Protein AF-A0A520XEQ1-F1 (afdb_monomer_lite)

pLDDT: mean 74.88, std 17.76, range [45.59, 96.12]

Structure (mmCIF, N/CA/C/O backbone):
data_AF-A0A520XEQ1-F1
#
_entry.id   AF-A0A520XEQ1-F1
#
loop_
_atom_site.group_PDB
_atom_site.id
_atom_site.type_symbol
_atom_site.label_atom_id
_atom_site.label_alt_id
_atom_site.label_comp_id
_atom_site.label_asym_id
_atom_site.label_entity_id
_atom_site.label_seq_id
_atom_site.pdbx_PDB_ins_code
_atom_site.Cartn_x
_atom_site.Cartn_y
_atom_site.Cartn_z
_atom_site.occupancy
_atom_site.B_iso_or_equiv
_atom_site.auth_seq_id
_atom_site.auth_comp_id
_atom_site.auth_asym_id
_atom_site.auth_atom_id
_atom_site.pdbx_PDB_model_num
ATOM 1 N N . MET A 1 1 ? -36.891 10.876 6.849 1.00 55.44 1 MET A N 1
ATOM 2 C CA . MET A 1 1 ? -35.907 10.881 7.958 1.00 55.44 1 MET A CA 1
ATOM 3 C C . MET A 1 1 ? -34.972 9.692 7.764 1.00 55.44 1 MET A C 1
ATOM 5 O O . MET A 1 1 ? -35.452 8.567 7.784 1.00 55.44 1 MET A O 1
ATOM 9 N N . LYS A 1 2 ? -33.682 9.910 7.469 1.00 63.03 2 LYS A N 1
ATOM 10 C CA . LYS A 1 2 ? -32.711 8.815 7.280 1.00 63.03 2 LYS A CA 1
ATOM 11 C C . LYS A 1 2 ? -32.216 8.376 8.663 1.00 63.03 2 LYS A C 1
ATOM 13 O O . LYS A 1 2 ? -31.628 9.189 9.370 1.00 63.03 2 LYS A O 1
ATOM 18 N N . LYS A 1 3 ? -32.510 7.139 9.077 1.00 66.69 3 LYS A N 1
ATOM 19 C CA . LYS A 1 3 ? -31.908 6.546 10.281 1.00 66.69 3 LYS A CA 1
ATOM 20 C C . LYS A 1 3 ? -30.410 6.417 10.015 1.00 66.69 3 LYS A C 1
ATOM 22 O O . LYS A 1 3 ? -30.028 5.848 8.999 1.00 66.69 3 LYS A O 1
ATOM 27 N N . VAL A 1 4 ? -29.588 7.005 10.876 1.00 76.56 4 VAL A N 1
ATOM 28 C CA . VAL A 1 4 ? -28.135 6.844 10.820 1.00 76.56 4 VAL A CA 1
ATOM 29 C C . VAL A 1 4 ? -27.778 5.814 11.874 1.00 76.56 4 VAL A C 1
ATOM 31 O O . VAL A 1 4 ? -28.015 6.045 13.063 1.00 76.56 4 VAL A O 1
ATOM 34 N N . ASP A 1 5 ? -27.255 4.675 11.436 1.00 78.94 5 ASP A N 1
ATOM 35 C CA . ASP A 1 5 ? -26.758 3.653 12.345 1.00 78.94 5 ASP A CA 1
ATOM 36 C C . ASP A 1 5 ? -25.566 4.220 13.114 1.00 78.94 5 ASP A C 1
ATOM 38 O O . ASP A 1 5 ? -24.552 4.630 12.544 1.00 78.94 5 ASP A O 1
ATOM 42 N N . LYS A 1 6 ? -25.719 4.305 14.435 1.00 78.50 6 LYS A N 1
ATOM 43 C CA . LYS A 1 6 ? -24.660 4.782 15.318 1.00 78.50 6 LYS A CA 1
ATOM 44 C C . LYS A 1 6 ? -23.607 3.690 15.421 1.00 78.50 6 LYS A C 1
ATOM 46 O O . LYS A 1 6 ? -23.854 2.622 15.975 1.00 78.50 6 LYS A O 1
ATOM 51 N N . VAL A 1 7 ? -22.433 3.977 14.882 1.00 83.38 7 VAL A N 1
ATOM 52 C CA . VAL A 1 7 ? -21.286 3.080 14.932 1.00 83.38 7 VAL A CA 1
ATOM 53 C C . VAL A 1 7 ? -20.423 3.433 16.141 1.00 83.38 7 VAL A C 1
ATOM 55 O O . VAL A 1 7 ? -20.052 4.590 16.329 1.00 83.38 7 VAL A O 1
ATOM 58 N N . ASP A 1 8 ? -20.090 2.434 16.959 1.00 87.38 8 ASP A N 1
ATOM 59 C CA . ASP A 1 8 ? -19.170 2.598 18.084 1.00 87.38 8 ASP A CA 1
ATOM 60 C C . ASP A 1 8 ? -17.719 2.672 17.584 1.00 87.38 8 ASP A C 1
ATOM 62 O O . ASP A 1 8 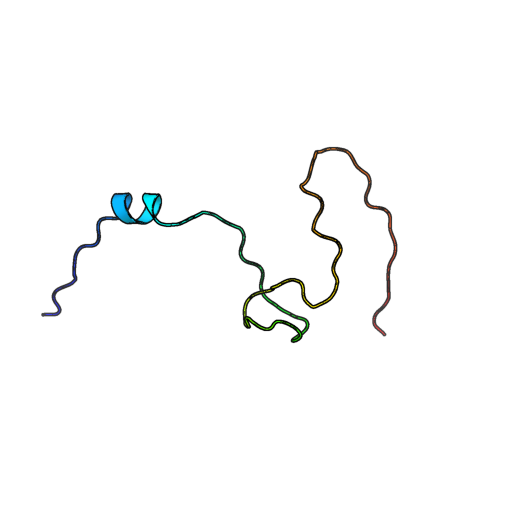? -17.132 1.684 17.125 1.00 87.38 8 ASP A O 1
ATOM 66 N N . LEU A 1 9 ? -17.137 3.866 17.682 1.00 83.69 9 LEU A N 1
ATOM 67 C CA . LEU A 1 9 ? -15.786 4.148 17.210 1.00 83.69 9 LEU A CA 1
ATOM 68 C C . LEU A 1 9 ? -14.714 3.387 18.007 1.00 83.69 9 LEU A C 1
ATOM 70 O O . LEU A 1 9 ? -13.672 3.041 17.449 1.00 83.69 9 LEU A O 1
ATOM 74 N N . THR A 1 10 ? -14.962 3.076 19.285 1.00 85.19 10 THR A N 1
ATOM 75 C CA . THR A 1 10 ? -14.013 2.324 20.126 1.00 85.19 10 THR A CA 1
ATOM 76 C C . THR A 1 10 ? -13.868 0.883 19.635 1.00 85.19 10 THR A C 1
ATOM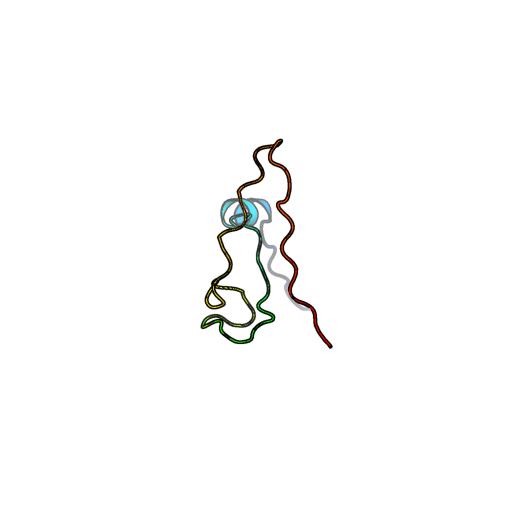 78 O O . THR A 1 10 ? -12.755 0.369 19.504 1.00 85.19 10 THR A O 1
ATOM 81 N N . LYS A 1 11 ? -14.988 0.271 19.236 1.00 85.69 11 LYS A N 1
ATOM 8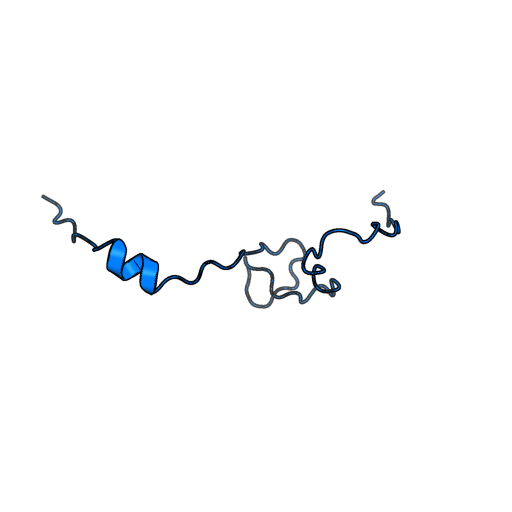2 C CA . LYS A 1 11 ? -15.047 -1.074 18.653 1.00 85.69 11 LYS A CA 1
ATOM 83 C C . LYS A 1 11 ? -14.416 -1.152 17.261 1.00 85.69 11 LYS A C 1
ATOM 85 O O . LYS A 1 11 ? -13.984 -2.227 16.848 1.00 85.69 11 LYS A O 1
ATOM 90 N N . LEU A 1 12 ? -14.382 -0.043 16.523 1.00 85.62 12 LEU A N 1
ATOM 91 C CA . LEU A 1 12 ? -13.723 0.025 15.217 1.00 85.62 12 LEU A CA 1
ATOM 92 C C . LEU A 1 12 ? -12.212 0.169 15.345 1.00 85.62 12 LEU A C 1
ATOM 94 O O . LEU A 1 12 ? -11.484 -0.544 14.660 1.00 85.62 12 LEU A O 1
ATOM 98 N N . LYS A 1 13 ? -11.737 1.027 16.252 1.00 85.12 13 LYS A N 1
ATOM 99 C CA . LYS A 1 13 ? -10.298 1.222 16.481 1.00 85.12 13 LYS A CA 1
ATOM 100 C C . LYS A 1 13 ? -9.586 -0.078 16.847 1.00 85.12 13 LYS A C 1
ATOM 102 O O . LYS A 1 13 ? -8.515 -0.340 16.322 1.00 85.12 13 LYS A O 1
ATOM 107 N N . SER A 1 14 ? -10.204 -0.933 17.664 1.00 85.88 14 SER A N 1
ATOM 108 C CA . SER A 1 14 ? -9.624 -2.238 18.017 1.00 85.88 14 SER A CA 1
ATOM 109 C C . SER A 1 14 ? -9.567 -3.235 16.851 1.00 85.88 14 SER A C 1
ATOM 111 O O . SER A 1 14 ? -8.814 -4.205 16.910 1.00 85.88 14 SER A O 1
ATOM 113 N N . LYS A 1 15 ? -10.339 -3.009 15.781 1.00 85.75 15 LYS A N 1
ATOM 114 C CA . LYS A 1 15 ? -10.373 -3.865 14.585 1.00 85.75 15 LYS A CA 1
ATOM 115 C C . LYS A 1 15 ? -9.496 -3.357 13.441 1.00 85.75 15 LYS A C 1
ATOM 117 O O . LYS A 1 15 ? -9.156 -4.140 12.555 1.00 85.75 15 LYS A O 1
ATOM 122 N N . VAL A 1 16 ? -9.139 -2.074 13.432 1.00 86.88 16 VAL A N 1
ATOM 123 C CA . VAL A 1 16 ? -8.307 -1.465 12.388 1.00 86.88 16 VAL A CA 1
ATOM 124 C C . VAL A 1 16 ? -6.837 -1.580 12.785 1.00 86.88 16 VAL A C 1
ATOM 126 O O . VAL A 1 16 ? -6.436 -1.154 13.861 1.00 86.88 16 VAL A O 1
ATOM 129 N N . ARG A 1 17 ? -6.011 -2.155 11.906 1.00 81.00 17 ARG A N 1
ATOM 130 C CA . ARG A 1 17 ? -4.553 -2.156 12.082 1.00 81.00 17 ARG A CA 1
ATOM 131 C C . ARG A 1 17 ? -3.981 -0.878 11.481 1.00 81.00 17 ARG A C 1
ATOM 133 O O . ARG A 1 17 ? -4.141 -0.652 10.284 1.00 81.00 17 ARG A O 1
ATOM 140 N N . GLU A 1 18 ? -3.277 -0.089 12.284 1.00 80.69 18 GLU A N 1
ATOM 141 C CA . GLU A 1 18 ? -2.539 1.076 11.796 1.00 80.69 18 GLU A CA 1
ATOM 142 C C . GLU A 1 18 ? -1.266 0.608 11.090 1.00 80.69 18 GLU A C 1
ATOM 144 O O . GLU A 1 18 ? -0.258 0.259 11.702 1.00 80.69 18 GLU A O 1
ATOM 149 N N . ARG A 1 19 ? -1.340 0.529 9.762 1.00 81.00 19 ARG A N 1
ATOM 150 C CA . ARG A 1 19 ? -0.190 0.269 8.902 1.00 81.00 19 ARG A CA 1
ATOM 151 C C . ARG A 1 19 ? -0.126 1.344 7.826 1.00 81.00 19 ARG A C 1
ATOM 153 O O . ARG A 1 19 ? -1.171 1.662 7.259 1.00 81.00 19 ARG A O 1
ATOM 160 N N . PRO A 1 20 ? 1.072 1.852 7.494 1.00 85.25 20 PRO A N 1
ATOM 161 C CA . PRO A 1 20 ? 1.215 2.777 6.384 1.00 85.25 20 PRO A CA 1
ATOM 162 C C . PRO A 1 20 ? 0.747 2.095 5.096 1.00 85.25 20 PRO A C 1
ATOM 164 O O . PRO A 1 20 ? 1.172 0.982 4.764 1.00 85.25 20 PRO A O 1
ATOM 167 N N . LEU A 1 21 ? -0.171 2.761 4.402 1.00 89.75 21 LEU A N 1
ATOM 168 C CA . LEU A 1 21 ? -0.614 2.380 3.072 1.00 89.75 21 LEU A CA 1
ATOM 169 C C . LEU A 1 21 ? 0.189 3.182 2.056 1.00 89.75 21 LEU A C 1
ATOM 171 O O . LEU A 1 21 ? 0.306 4.400 2.162 1.00 89.75 21 LEU A O 1
ATOM 175 N N . TYR A 1 22 ? 0.725 2.483 1.063 1.00 91.69 22 TYR A N 1
ATOM 176 C CA . TYR A 1 22 ? 1.492 3.081 -0.019 1.00 91.69 22 TYR A CA 1
ATOM 177 C C . TYR A 1 22 ? 0.687 2.973 -1.307 1.00 91.69 22 TYR A C 1
ATOM 179 O O . TYR A 1 22 ? 0.109 1.922 -1.591 1.00 91.69 22 TYR A O 1
ATOM 187 N N . TYR A 1 23 ? 0.669 4.043 -2.095 1.00 94.88 23 TYR A N 1
ATOM 188 C CA . TYR A 1 23 ? 0.041 4.046 -3.412 1.00 94.88 23 TYR A CA 1
ATOM 189 C C . TYR A 1 23 ? 1.031 3.603 -4.487 1.00 94.88 23 TYR A C 1
ATOM 191 O O . TYR A 1 23 ? 2.208 3.970 -4.462 1.00 94.88 23 TYR A O 1
ATOM 199 N N . CYS A 1 24 ? 0.553 2.799 -5.432 1.00 94.06 24 CYS A N 1
ATOM 200 C CA . CYS A 1 24 ? 1.335 2.384 -6.586 1.00 94.06 24 CYS A CA 1
ATOM 201 C C . CYS A 1 24 ? 1.432 3.536 -7.595 1.00 94.06 24 CYS A C 1
ATOM 203 O O . CYS A 1 24 ? 0.415 4.115 -7.969 1.00 94.06 24 CYS A O 1
ATOM 205 N N . LYS A 1 25 ? 2.651 3.837 -8.055 1.00 93.50 25 LYS A N 1
ATOM 206 C CA . LYS A 1 25 ? 2.912 4.801 -9.141 1.00 93.50 25 LYS A CA 1
ATOM 207 C C . LYS A 1 25 ? 3.504 4.162 -10.401 1.00 93.50 25 LYS A C 1
ATOM 209 O O . LYS A 1 25 ? 3.483 4.770 -11.458 1.00 93.50 25 LYS A O 1
ATOM 214 N N . CYS A 1 26 ? 4.014 2.937 -10.294 1.00 94.12 26 CYS A N 1
ATOM 215 C CA . CYS A 1 26 ? 4.690 2.219 -11.377 1.00 94.12 26 CYS A CA 1
ATOM 216 C C . CYS A 1 26 ? 3.754 1.360 -12.242 1.00 94.12 26 CYS A C 1
ATOM 218 O O . CYS A 1 26 ? 4.195 0.804 -13.238 1.00 94.12 26 CYS A O 1
ATOM 220 N N . GLY A 1 27 ? 2.494 1.170 -11.837 1.00 94.69 27 GLY A N 1
ATOM 221 C CA . GLY A 1 27 ? 1.522 0.343 -12.565 1.00 94.69 27 GLY A CA 1
ATOM 222 C C . GLY A 1 27 ? 1.733 -1.176 -12.472 1.00 94.69 27 GLY A C 1
ATOM 223 O O . GLY A 1 27 ? 0.875 -1.926 -12.917 1.00 94.69 27 GLY A O 1
ATOM 224 N N . LEU A 1 28 ? 2.818 -1.651 -11.850 1.00 94.81 28 LEU A N 1
ATOM 225 C CA . LEU A 1 28 ? 3.156 -3.083 -11.781 1.00 94.81 28 LEU A CA 1
ATOM 226 C C . LEU A 1 28 ? 2.417 -3.861 -10.676 1.00 94.81 28 LEU A C 1
ATOM 228 O O . LEU A 1 28 ? 2.586 -5.075 -10.559 1.00 94.81 28 LEU A O 1
ATOM 232 N N . SER A 1 29 ? 1.637 -3.177 -9.834 1.00 95.06 29 SER A N 1
ATOM 233 C CA . SER A 1 29 ? 0.965 -3.813 -8.699 1.00 95.06 29 SER A CA 1
ATOM 234 C C . SER A 1 29 ? -0.172 -4.727 -9.139 1.00 95.06 29 SER A C 1
ATOM 236 O O . SER A 1 29 ? -1.013 -4.348 -9.948 1.00 95.06 29 SER A O 1
ATOM 238 N N . SER A 1 30 ? -0.266 -5.909 -8.531 1.00 96.12 30 SER A N 1
ATOM 239 C CA . SER A 1 30 ? -1.424 -6.799 -8.696 1.00 96.12 30 SER A CA 1
ATOM 240 C C . SER A 1 30 ? -2.608 -6.388 -7.808 1.00 96.12 30 SER A C 1
ATOM 242 O O . SER A 1 30 ? -3.660 -7.020 -7.844 1.00 96.12 30 SER A O 1
ATOM 244 N N . ARG A 1 31 ? -2.436 -5.350 -6.977 1.00 94.81 31 ARG A N 1
ATOM 245 C CA . ARG A 1 31 ? -3.422 -4.843 -6.009 1.00 94.81 31 ARG A CA 1
ATOM 246 C C . ARG A 1 31 ? -3.612 -3.330 -6.127 1.00 94.81 31 ARG A C 1
ATOM 248 O O . ARG A 1 31 ? -3.686 -2.634 -5.114 1.00 94.81 31 ARG A O 1
ATOM 255 N N . LEU A 1 32 ? -3.658 -2.807 -7.353 1.00 94.12 32 LEU A N 1
ATOM 256 C CA . LEU A 1 32 ? -3.946 -1.392 -7.607 1.00 94.12 32 LEU A CA 1
ATOM 257 C C . LEU A 1 32 ? -5.216 -0.939 -6.851 1.00 94.12 32 LEU A C 1
ATOM 259 O O . LEU A 1 32 ? -6.169 -1.713 -6.754 1.00 94.12 32 LEU A O 1
ATOM 263 N N . PRO A 1 33 ? -5.244 0.288 -6.293 1.00 94.69 33 PRO A N 1
ATOM 264 C CA . PRO A 1 33 ? -4.235 1.353 -6.393 1.00 94.69 33 PRO A CA 1
ATOM 265 C C . PRO A 1 33 ? -3.071 1.224 -5.389 1.00 94.69 33 PRO A C 1
ATOM 267 O O . PRO A 1 33 ? -2.223 2.114 -5.301 1.00 94.69 33 PRO A O 1
ATOM 270 N N . TYR A 1 34 ? -3.012 0.145 -4.609 1.00 95.19 34 TYR A N 1
ATOM 271 C CA . TYR A 1 34 ? -2.035 -0.027 -3.535 1.00 95.19 34 TYR A CA 1
ATOM 272 C C . TYR A 1 34 ? -0.707 -0.589 -4.047 1.00 95.19 34 TYR A C 1
ATOM 274 O O . TYR A 1 34 ? -0.666 -1.395 -4.975 1.00 95.19 34 TYR A O 1
ATOM 282 N N . CYS A 1 35 ? 0.397 -0.182 -3.425 1.00 93.50 35 CYS A N 1
ATOM 283 C CA . CYS A 1 35 ? 1.720 -0.730 -3.697 1.00 93.50 35 CYS A CA 1
ATOM 284 C C . CYS A 1 35 ? 1.886 -2.092 -3.010 1.00 93.50 35 CYS A C 1
ATOM 286 O O . CYS A 1 35 ? 1.741 -2.219 -1.793 1.00 93.50 35 CYS A O 1
ATOM 288 N N . ASP A 1 36 ? 2.234 -3.107 -3.793 1.00 92.38 36 ASP A N 1
ATOM 289 C CA . ASP A 1 36 ? 2.576 -4.457 -3.343 1.00 92.38 36 ASP A CA 1
ATOM 290 C C . ASP A 1 36 ? 4.056 -4.804 -3.595 1.00 92.38 36 ASP A C 1
ATOM 292 O O . ASP A 1 36 ? 4.433 -5.971 -3.519 1.00 92.38 36 ASP A O 1
ATOM 296 N N . TRP A 1 37 ? 4.880 -3.783 -3.859 1.00 89.69 37 TRP A N 1
ATOM 297 C CA . TRP A 1 37 ? 6.331 -3.867 -4.067 1.00 89.69 37 TRP A CA 1
ATOM 298 C C . TRP A 1 37 ? 6.783 -4.651 -5.310 1.00 89.69 37 TRP A C 1
ATOM 300 O O . TRP A 1 37 ? 7.961 -4.971 -5.439 1.00 89.69 37 TRP A O 1
ATOM 310 N N . LYS A 1 38 ? 5.891 -4.887 -6.282 1.00 91.19 38 LYS A N 1
ATOM 311 C CA . LYS A 1 38 ? 6.224 -5.537 -7.569 1.00 91.19 38 LYS A CA 1
ATOM 312 C C . LYS A 1 38 ? 7.307 -4.831 -8.391 1.00 91.19 38 LYS A C 1
ATOM 314 O O . LYS A 1 38 ? 7.93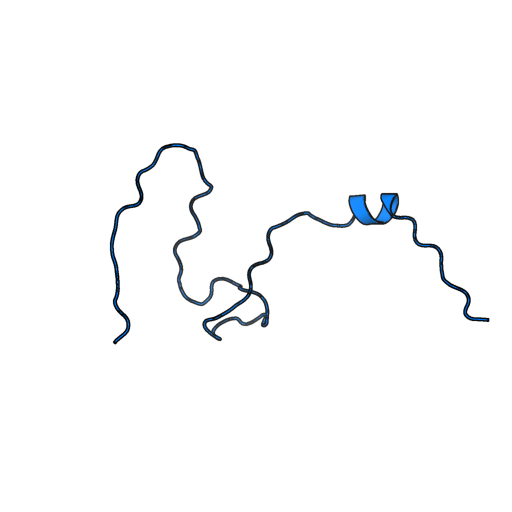6 -5.470 -9.221 1.00 91.19 38 LYS A O 1
ATOM 319 N N . HIS A 1 39 ? 7.530 -3.537 -8.166 1.00 89.38 39 HIS A N 1
ATOM 320 C CA . HIS A 1 39 ? 8.507 -2.740 -8.913 1.00 89.38 39 HIS A CA 1
ATOM 321 C C . HIS A 1 39 ? 9.954 -2.886 -8.441 1.00 89.38 39 HIS A C 1
ATOM 323 O O . HIS A 1 39 ? 10.804 -2.140 -8.909 1.00 89.38 39 HIS A O 1
ATOM 329 N N . GLY A 1 40 ? 10.237 -3.815 -7.523 1.00 80.12 40 GLY A N 1
ATOM 330 C CA . GLY A 1 40 ? 11.613 -4.130 -7.144 1.00 80.12 40 GLY A CA 1
ATOM 331 C C . GLY A 1 40 ? 12.311 -3.004 -6.384 1.00 80.12 40 GLY A C 1
ATOM 332 O O . GLY A 1 40 ? 13.469 -2.722 -6.652 1.00 80.12 40 GLY A O 1
ATOM 333 N N . CYS A 1 41 ? 11.619 -2.352 -5.446 1.00 63.66 41 CYS A N 1
ATOM 334 C CA . CYS A 1 41 ? 12.289 -1.480 -4.485 1.00 63.66 41 CYS A CA 1
ATOM 335 C C . CYS A 1 41 ? 12.815 -2.333 -3.327 1.00 63.66 41 CYS A C 1
ATOM 337 O O . CYS A 1 41 ? 12.058 -3.109 -2.727 1.00 63.66 41 CYS A O 1
ATOM 339 N N . ASP A 1 42 ? 14.102 -2.185 -3.014 1.00 65.38 42 ASP A N 1
ATOM 340 C CA . ASP A 1 42 ? 14.660 -2.620 -1.740 1.00 65.38 42 ASP A CA 1
ATOM 341 C C . ASP A 1 42 ? 13.762 -2.106 -0.613 1.00 65.38 42 ASP A C 1
ATOM 343 O O . ASP A 1 42 ? 13.388 -0.933 -0.584 1.00 65.38 42 ASP A O 1
ATOM 347 N N . LYS A 1 43 ? 13.327 -3.010 0.277 1.00 55.50 43 LYS A N 1
ATOM 348 C CA . LYS A 1 43 ? 12.365 -2.681 1.342 1.00 55.50 43 LYS A CA 1
ATOM 349 C C . LYS A 1 43 ? 12.830 -1.399 2.037 1.00 55.50 43 LYS A C 1
ATOM 351 O O . LYS A 1 43 ? 14.013 -1.344 2.378 1.00 55.50 43 LYS A O 1
ATOM 356 N N . PRO A 1 44 ? 11.942 -0.422 2.312 1.00 57.81 44 PRO A N 1
ATOM 357 C CA . PRO A 1 44 ? 12.349 0.747 3.071 1.00 57.81 44 PRO A CA 1
ATOM 358 C C . PRO A 1 44 ? 12.985 0.250 4.366 1.00 57.81 44 PRO A C 1
ATOM 360 O O . PRO A 1 44 ? 12.359 -0.501 5.128 1.00 57.81 44 PRO A O 1
ATOM 363 N N . VAL A 1 45 ? 14.262 0.593 4.553 1.00 57.78 45 VAL A N 1
ATOM 364 C CA . VAL A 1 45 ? 14.969 0.360 5.804 1.00 57.78 45 VAL A CA 1
ATOM 365 C C . VAL A 1 45 ? 14.077 0.954 6.882 1.00 57.78 45 VAL A C 1
ATOM 367 O O . VAL A 1 45 ? 13.710 2.125 6.856 1.00 57.78 45 VAL A O 1
ATOM 370 N N . LYS A 1 46 ? 13.629 0.088 7.786 1.00 51.47 46 LYS A N 1
ATOM 371 C CA . LYS A 1 46 ? 13.013 0.498 9.044 1.00 51.47 46 LYS A CA 1
ATOM 372 C C . LYS A 1 46 ? 14.029 1.442 9.667 1.00 51.47 46 LYS A C 1
ATOM 374 O O . LYS A 1 46 ? 15.143 1.007 9.935 1.00 51.47 46 LYS A O 1
ATOM 379 N N . GLU A 1 47 ? 13.657 2.709 9.778 1.00 50.72 47 GLU A N 1
ATOM 380 C CA . GLU A 1 47 ? 14.505 3.817 10.199 1.00 50.72 47 GLU A CA 1
ATOM 381 C C . GLU A 1 47 ? 14.991 3.586 11.638 1.00 50.72 47 GLU A C 1
ATOM 383 O O . GLU A 1 47 ? 14.431 4.080 12.615 1.00 50.72 47 GLU A O 1
ATOM 388 N N . SER A 1 48 ? 16.030 2.767 11.781 1.00 50.72 48 SER A N 1
ATOM 389 C CA . SER A 1 48 ? 16.930 2.822 12.916 1.00 50.72 48 SER A CA 1
ATOM 390 C C . SER A 1 48 ? 17.765 4.066 12.678 1.00 50.72 48 SER A C 1
ATOM 392 O O . SER A 1 48 ? 18.554 4.125 11.742 1.00 50.72 48 SER A O 1
ATOM 394 N N . LYS A 1 49 ? 17.509 5.102 13.472 1.00 55.38 49 LYS A N 1
ATOM 395 C CA . LYS A 1 49 ? 18.282 6.343 13.475 1.00 55.38 49 LYS A CA 1
ATOM 396 C C . LYS A 1 49 ? 19.780 6.005 13.395 1.00 55.38 49 LYS A C 1
ATOM 398 O O . LYS A 1 49 ? 20.257 5.260 14.248 1.00 55.38 49 LYS A O 1
ATOM 403 N N . ASN A 1 50 ? 20.467 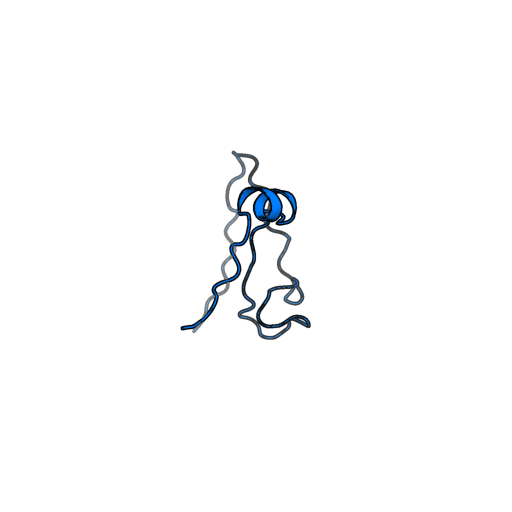6.605 12.417 1.00 57.12 50 ASN A N 1
ATOM 404 C CA . ASN A 1 50 ? 21.913 6.551 12.140 1.00 57.12 50 ASN A CA 1
ATOM 405 C C . ASN A 1 50 ? 22.393 5.548 11.080 1.00 57.12 50 ASN A C 1
ATOM 407 O O . ASN A 1 50 ? 23.293 4.775 11.365 1.00 57.12 50 ASN A O 1
ATOM 411 N N . ASP A 1 51 ? 21.925 5.661 9.836 1.00 56.78 51 ASP A N 1
ATOM 412 C CA . ASP A 1 51 ? 22.740 5.256 8.685 1.00 56.78 51 ASP A CA 1
ATOM 413 C C . ASP A 1 51 ? 22.537 6.241 7.524 1.00 56.78 51 ASP A C 1
ATOM 415 O O . ASP A 1 51 ? 21.424 6.628 7.171 1.00 56.78 51 ASP A O 1
ATOM 419 N N . LYS A 1 52 ? 23.662 6.714 6.989 1.00 52.06 52 LYS A N 1
ATOM 420 C CA . LYS A 1 52 ? 23.806 7.705 5.917 1.00 52.06 52 LYS A CA 1
ATOM 421 C C . LYS A 1 52 ? 23.063 7.247 4.645 1.00 52.06 52 LYS A C 1
ATOM 423 O O . LYS A 1 52 ? 23.268 6.104 4.238 1.00 52.06 52 LYS A O 1
ATOM 428 N N . PRO A 1 53 ? 22.281 8.100 3.951 1.00 53.94 53 PRO A N 1
ATOM 429 C CA . PRO A 1 53 ? 21.819 7.773 2.607 1.00 53.94 53 PRO A CA 1
ATOM 430 C C . PRO A 1 53 ? 23.040 7.663 1.689 1.00 53.94 53 PRO A C 1
ATOM 432 O O . PRO A 1 53 ? 23.741 8.649 1.464 1.00 53.94 53 PRO A O 1
ATOM 435 N N . SER A 1 54 ? 23.325 6.460 1.191 1.00 52.81 54 SER A N 1
ATOM 436 C CA . SER A 1 54 ? 24.198 6.312 0.031 1.00 52.81 54 SER A CA 1
ATOM 437 C C . SER A 1 54 ? 23.429 6.844 -1.169 1.00 52.81 54 SER A C 1
ATOM 439 O O . SER A 1 54 ? 22.415 6.272 -1.567 1.00 52.81 54 SER A O 1
ATOM 441 N N . GLU A 1 55 ? 23.912 7.953 -1.716 1.00 50.41 55 GLU A N 1
ATOM 442 C CA . GLU A 1 55 ? 23.568 8.417 -3.053 1.00 50.41 55 GLU A CA 1
ATOM 443 C C . GLU A 1 55 ? 23.718 7.263 -4.044 1.00 50.41 55 GLU A C 1
ATOM 445 O O . GLU A 1 55 ? 24.697 6.525 -3.964 1.00 50.41 55 GLU A O 1
ATOM 450 N N . ASN A 1 56 ? 22.745 7.120 -4.944 1.00 47.53 56 ASN A N 1
ATOM 451 C CA . ASN A 1 56 ? 22.933 6.706 -6.333 1.00 47.53 56 ASN A CA 1
ATOM 452 C C . ASN A 1 56 ? 21.679 7.132 -7.106 1.00 47.53 56 ASN A C 1
ATOM 454 O O . ASN A 1 56 ? 20.601 6.560 -6.946 1.00 47.53 56 ASN A O 1
ATOM 458 N N . GLY A 1 57 ? 21.817 8.203 -7.888 1.00 46.78 57 GLY A N 1
ATOM 459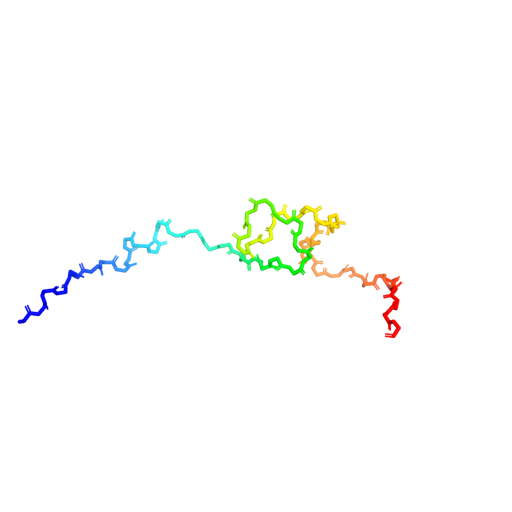 C CA . GLY A 1 57 ? 20.765 8.723 -8.752 1.00 46.78 57 GLY A CA 1
ATOM 460 C C . GLY A 1 57 ? 20.535 7.864 -9.996 1.00 46.78 57 GLY A C 1
ATOM 461 O O . GLY A 1 57 ? 21.369 7.060 -10.407 1.00 46.78 57 GLY A O 1
ATOM 462 N N . SER A 1 58 ? 19.397 8.082 -10.640 1.00 46.00 58 SER A N 1
ATOM 463 C CA . SER A 1 58 ? 19.180 7.772 -12.052 1.00 46.00 58 SER A CA 1
ATOM 464 C C . SER A 1 58 ? 18.269 8.868 -12.585 1.00 46.00 58 SER A C 1
ATOM 466 O O . SER A 1 58 ? 17.184 9.078 -12.054 1.00 46.00 58 SER A O 1
ATOM 468 N N . GLY A 1 59 ? 18.806 9.658 -13.514 1.00 46.81 59 GLY A N 1
ATOM 469 C CA . GLY A 1 59 ? 18.178 10.869 -14.020 1.00 46.81 59 GLY A CA 1
ATOM 470 C C . GLY A 1 59 ? 17.009 10.582 -14.951 1.00 46.81 59 GLY A C 1
ATOM 471 O O . GLY A 1 59 ? 17.036 9.619 -15.716 1.00 46.81 59 GLY A O 1
ATOM 472 N N . ASP A 1 60 ? 16.035 11.480 -14.923 1.00 48.12 60 ASP A N 1
ATOM 473 C CA . ASP A 1 60 ? 15.007 11.589 -15.944 1.00 48.12 60 ASP A CA 1
ATOM 474 C C . ASP A 1 60 ? 15.334 12.806 -16.819 1.00 48.12 60 ASP A C 1
ATOM 476 O O . ASP A 1 60 ? 15.643 13.888 -16.314 1.00 48.12 60 ASP A O 1
ATOM 480 N N . LYS A 1 61 ? 15.368 12.547 -18.129 1.00 45.59 61 LYS A N 1
ATOM 481 C CA . LYS A 1 61 ? 15.624 13.497 -19.221 1.00 45.59 61 LYS A CA 1
ATOM 482 C C . LYS A 1 61 ? 14.671 14.687 -19.221 1.00 45.59 61 LYS A C 1
ATOM 484 O O . LYS A 1 61 ? 13.475 14.480 -18.925 1.00 45.59 61 LYS A O 1
#

Secondary structure (DSSP, 8-state):
--------HHHHHTT-------B-SSS--TTTTB--STT-PPPPP---S------------

InterPro domains:
  IPR042216 MitoNEET, CDGSH iron-sulfur domain [G3DSA:3.40.5.90] (2-53)

Foldseek 3Di:
DDDDPDDDVVVVVVVDDDDDWAADDPPQDPDPRTDPCSVPDDPPPPDPDDDDDDDDDDDDD

Radius of gyration: 19.43 Å; chains: 1; bounding box: 60×20×39 Å

Sequence (61 aa):
MKKVDKVDLTKLKSKVRERPLYYCKCGLSSRLPYCDWKHGCDKPVKESKNDKPSENGSGDK

Organism: NCBI:txid2597224